Protein AF-A0A3P7I4M9-F1 (afdb_monomer_lite)

Sequence (86 aa):
MSTILGVTVLAFINSYMVLVFFKTIFLVLIIGVFHALVLLPIVLAITTPYIERFNACLERRSELKKAKTVASKGSVYAITLPVNVS

InterPro domains:
  IP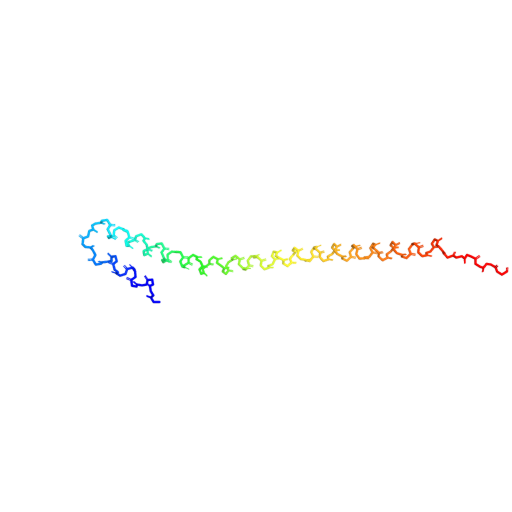R051697 Patched domain-containing protein [PTHR10796] (1-55)

pLDDT: mean 77.63, std 10.01, range [53.22, 91.31]

Radius of gyration: 31.9 Å; chains: 1; bounding box: 89×21×61 Å

Structure (mmCIF, N/CA/C/O backbone):
data_AF-A0A3P7I4M9-F1
#
_entry.id   AF-A0A3P7I4M9-F1
#
loop_
_atom_site.group_PDB
_atom_site.id
_atom_site.type_symbol
_atom_site.label_atom_id
_atom_site.label_alt_id
_atom_site.label_comp_id
_atom_site.label_asym_id
_atom_site.label_entity_id
_atom_site.label_seq_id
_atom_site.pdbx_PDB_ins_code
_atom_site.Cartn_x
_atom_site.Cartn_y
_atom_site.Cartn_z
_atom_site.occupancy
_atom_site.B_iso_or_equiv
_atom_site.auth_seq_id
_atom_site.auth_comp_id
_atom_site.auth_asym_id
_atom_site.auth_atom_id
_atom_site.pdbx_PDB_model_num
ATOM 1 N N . MET A 1 1 ? -8.793 -13.272 13.762 1.00 60.66 1 MET A N 1
ATOM 2 C CA . MET A 1 1 ? -10.032 -13.269 14.573 1.00 60.66 1 MET A CA 1
ATOM 3 C C . MET A 1 1 ? -9.922 -12.468 15.878 1.00 60.66 1 MET A C 1
ATOM 5 O O . MET A 1 1 ? -10.945 -11.981 16.335 1.00 60.66 1 MET A O 1
ATOM 9 N N . SER A 1 2 ? -8.732 -12.235 16.454 1.00 61.00 2 SER A N 1
ATOM 10 C CA . SER A 1 2 ? -8.595 -11.500 17.733 1.00 61.00 2 SER A CA 1
ATOM 11 C C . SER A 1 2 ? -8.967 -10.007 17.704 1.00 61.00 2 SER A C 1
ATOM 13 O O . SER A 1 2 ? -9.386 -9.469 18.720 1.00 61.00 2 SER A O 1
ATOM 15 N N . THR A 1 3 ? -8.877 -9.326 16.558 1.00 74.00 3 THR A N 1
ATOM 16 C CA . THR A 1 3 ? -9.276 -7.910 16.425 1.00 74.00 3 THR A CA 1
ATOM 17 C C . THR A 1 3 ? -10.790 -7.716 16.391 1.00 74.00 3 THR A C 1
ATOM 19 O O . THR A 1 3 ? -11.283 -6.726 16.923 1.00 74.00 3 THR A O 1
ATOM 22 N N . ILE A 1 4 ? -11.535 -8.678 15.832 1.00 69.56 4 ILE A N 1
ATOM 23 C CA . ILE A 1 4 ? -13.003 -8.633 15.816 1.00 69.56 4 ILE A CA 1
ATOM 24 C C . ILE A 1 4 ? -13.541 -8.709 17.251 1.00 69.56 4 ILE A C 1
ATOM 26 O O . ILE A 1 4 ? -14.382 -7.901 17.616 1.00 69.56 4 ILE A O 1
ATOM 30 N N . LEU A 1 5 ? -12.962 -9.579 18.094 1.00 68.06 5 LEU A N 1
ATOM 31 C CA . LEU A 1 5 ? -13.320 -9.704 19.511 1.00 68.06 5 LEU A CA 1
ATOM 32 C C . LEU A 1 5 ? -13.021 -8.422 20.301 1.00 68.06 5 LEU A C 1
ATOM 34 O O . LEU A 1 5 ? -13.852 -8.007 21.100 1.00 68.06 5 LEU A O 1
ATOM 38 N N . GLY A 1 6 ? -11.891 -7.752 20.045 1.00 70.56 6 GLY A N 1
ATOM 39 C CA . GLY A 1 6 ? -11.583 -6.457 20.667 1.00 70.56 6 GLY A CA 1
ATOM 40 C C . GLY A 1 6 ? -12.583 -5.354 20.295 1.00 70.56 6 GLY A C 1
ATOM 41 O O . GLY A 1 6 ? -12.993 -4.575 21.151 1.00 70.56 6 GLY A O 1
ATOM 42 N N . VAL A 1 7 ? -13.039 -5.328 19.039 1.00 69.94 7 VAL A N 1
ATOM 43 C CA . VAL A 1 7 ? -14.064 -4.386 18.554 1.00 69.94 7 VAL A CA 1
ATOM 44 C C . VAL A 1 7 ? -15.453 -4.716 19.125 1.00 69.94 7 VAL A C 1
ATOM 46 O O . VAL A 1 7 ? -16.198 -3.804 19.483 1.00 69.94 7 VAL A O 1
ATOM 49 N N . THR A 1 8 ? -15.798 -5.999 19.280 1.00 65.94 8 THR A N 1
ATOM 50 C CA . THR A 1 8 ? -17.072 -6.428 19.885 1.00 65.94 8 THR A CA 1
ATOM 51 C C . THR A 1 8 ? -17.115 -6.180 21.398 1.00 65.94 8 THR A C 1
ATOM 53 O O . THR A 1 8 ? -18.157 -5.779 21.905 1.00 65.94 8 THR A O 1
ATOM 56 N N . VAL A 1 9 ? -16.003 -6.337 22.128 1.00 66.25 9 VAL A N 1
ATOM 57 C CA . VAL A 1 9 ? -15.927 -6.047 23.579 1.00 66.25 9 VAL A CA 1
ATOM 58 C C . VAL A 1 9 ? -16.222 -4.574 23.886 1.00 66.25 9 VAL A C 1
ATOM 60 O O . VAL A 1 9 ? -16.886 -4.281 24.879 1.00 66.25 9 VAL A O 1
ATOM 63 N N . LEU A 1 10 ? -15.818 -3.647 23.012 1.00 64.88 10 LEU A N 1
ATOM 64 C CA . LEU A 1 10 ? -16.212 -2.240 23.125 1.00 64.88 10 LEU A CA 1
ATOM 65 C C . LEU A 1 10 ? -17.722 -2.044 22.902 1.00 64.88 10 LEU A C 1
ATOM 67 O O . LEU A 1 10 ? -18.344 -1.246 23.592 1.00 64.88 10 LEU A O 1
ATOM 71 N N . ALA A 1 11 ? -18.352 -2.796 21.998 1.00 62.75 11 ALA A N 1
ATOM 72 C CA . ALA A 1 11 ? -19.782 -2.648 21.714 1.00 62.75 11 ALA A CA 1
ATOM 73 C C . ALA A 1 11 ? -20.704 -3.011 22.901 1.00 62.75 11 ALA A C 1
ATOM 75 O O . ALA A 1 11 ? -21.855 -2.579 22.924 1.00 62.75 11 ALA A O 1
ATOM 76 N N . PHE A 1 12 ? -20.217 -3.762 23.896 1.00 64.81 12 PHE A N 1
ATOM 77 C CA . PHE A 1 12 ? -21.008 -4.191 25.059 1.00 64.81 12 PHE A CA 1
ATOM 78 C C . PHE A 1 12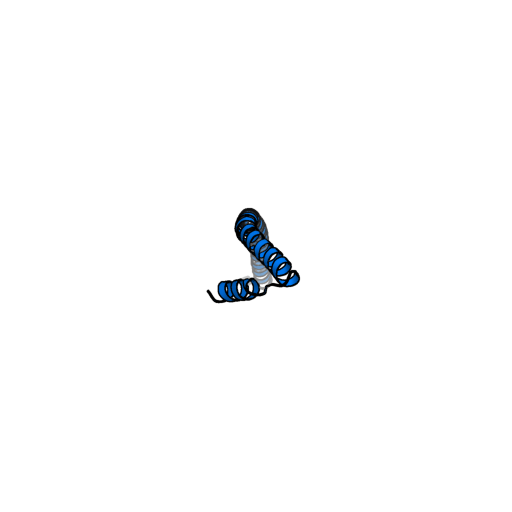 ? -21.088 -3.169 26.205 1.00 64.81 12 PHE A C 1
ATOM 80 O O . PHE A 1 12 ? -21.800 -3.403 27.184 1.00 64.81 12 PHE A O 1
ATOM 87 N N . ILE A 1 13 ? -20.400 -2.027 26.114 1.00 66.38 13 ILE A N 1
ATOM 88 C CA . ILE A 1 13 ? -20.450 -0.995 27.155 1.00 66.38 13 ILE A CA 1
ATOM 89 C C . ILE A 1 13 ? -21.524 0.044 26.791 1.00 66.38 13 ILE A C 1
ATOM 91 O O . ILE A 1 13 ? -21.375 0.786 25.823 1.00 66.38 13 ILE A O 1
ATOM 95 N N . ASN A 1 14 ? -22.590 0.132 27.599 1.00 61.59 14 ASN A N 1
ATOM 96 C CA . ASN A 1 14 ? -23.691 1.110 27.495 1.00 61.59 14 ASN A CA 1
ATOM 97 C C . ASN A 1 14 ? -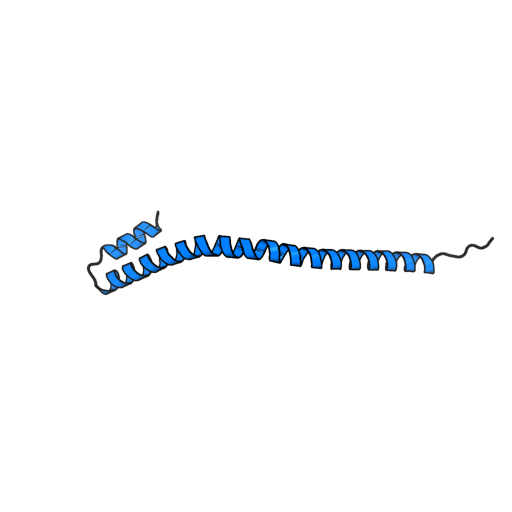23.242 2.541 27.858 1.00 61.59 14 ASN A C 1
ATOM 99 O O . ASN A 1 14 ? -23.778 3.168 28.769 1.00 61.59 14 ASN A O 1
ATOM 103 N N . SER A 1 15 ? -22.212 3.059 27.196 1.00 70.69 15 SER A N 1
ATOM 104 C CA . SER A 1 15 ? -21.698 4.404 27.437 1.00 70.69 15 SER A CA 1
ATOM 105 C C . SER A 1 15 ? -21.504 5.137 26.119 1.00 70.69 15 SER A C 1
ATOM 107 O O . SER A 1 15 ? -20.912 4.617 25.172 1.00 70.69 15 SER A O 1
ATOM 109 N N . TYR A 1 16 ? -21.994 6.377 26.070 1.00 75.06 16 TYR A N 1
ATOM 110 C CA . TYR A 1 16 ? -21.932 7.257 24.902 1.00 75.06 16 TYR A CA 1
ATOM 111 C C . TYR A 1 16 ? -20.509 7.399 24.342 1.00 75.06 16 TYR A C 1
ATOM 113 O O . TYR A 1 16 ? -20.313 7.365 23.127 1.00 75.06 16 TYR A O 1
ATOM 121 N N . MET A 1 17 ? -19.500 7.469 25.218 1.00 75.88 17 MET A N 1
ATOM 122 C CA . MET A 1 17 ? -18.097 7.536 24.797 1.00 75.88 17 MET A CA 1
ATOM 123 C C . MET A 1 17 ? -17.667 6.303 23.999 1.00 75.88 17 MET A C 1
ATOM 125 O O . MET A 1 17 ? -16.931 6.423 23.024 1.00 75.88 17 MET A O 1
ATOM 129 N N . VAL A 1 18 ? -18.158 5.123 24.372 1.00 71.94 18 VAL A N 1
ATOM 130 C CA . VAL A 1 18 ? -17.768 3.864 23.735 1.00 71.94 18 VAL A CA 1
ATOM 131 C C . VAL A 1 18 ? -18.478 3.679 22.395 1.00 71.94 18 VAL A C 1
ATOM 133 O O . VAL A 1 18 ? -17.866 3.202 21.443 1.00 71.94 18 VAL A O 1
ATOM 136 N N . LEU A 1 19 ? -19.717 4.161 22.259 1.00 74.12 19 LEU A N 1
ATOM 137 C CA . LEU A 1 19 ? -20.419 4.198 20.972 1.00 74.12 19 LEU A CA 1
ATOM 138 C C . LEU A 1 19 ? -19.721 5.110 19.956 1.00 74.12 19 LEU A C 1
ATOM 140 O O . LEU A 1 19 ? -19.588 4.737 18.790 1.00 74.12 19 LEU A O 1
ATOM 144 N N . VAL A 1 20 ? -19.252 6.289 20.377 1.00 80.94 20 VAL A N 1
ATOM 145 C CA . VAL A 1 20 ? -18.489 7.192 19.499 1.00 80.94 20 VAL A CA 1
ATOM 146 C C . VAL A 1 20 ? -17.154 6.560 19.109 1.00 80.94 20 VAL A C 1
ATOM 148 O O . VAL A 1 20 ? -16.797 6.581 17.935 1.00 80.94 20 VAL A O 1
ATOM 151 N N . PHE A 1 21 ? -16.460 5.924 20.052 1.00 75.25 21 PHE A N 1
ATOM 152 C CA . PHE A 1 21 ? -15.192 5.241 19.793 1.00 75.25 21 PHE A CA 1
ATOM 153 C C . PHE A 1 21 ? -15.349 4.031 18.857 1.00 75.25 21 PHE A C 1
ATOM 155 O O . PHE A 1 21 ? -14.535 3.804 17.965 1.00 75.25 21 PHE A O 1
ATOM 162 N N . PHE A 1 22 ? -16.438 3.277 19.002 1.00 75.38 22 PHE A N 1
ATOM 163 C CA . PHE A 1 22 ? -16.778 2.192 18.088 1.00 75.38 22 PHE A CA 1
ATOM 164 C C . PHE A 1 22 ? -17.077 2.724 16.682 1.00 75.38 22 PHE A C 1
ATOM 166 O O . PHE A 1 22 ? -16.558 2.191 15.701 1.00 75.38 22 PHE A O 1
ATOM 173 N N . LYS A 1 23 ? -17.858 3.809 16.569 1.00 80.19 23 LYS A N 1
ATOM 174 C CA . LYS A 1 23 ? -18.150 4.452 15.278 1.00 80.19 23 LYS A CA 1
ATOM 175 C C . LYS A 1 23 ? -16.874 4.942 14.598 1.00 80.19 23 LYS A C 1
ATOM 177 O O . LYS A 1 23 ? -16.735 4.728 13.398 1.00 80.19 23 LYS A O 1
ATOM 182 N N . THR A 1 24 ? -15.943 5.557 15.328 1.00 84.69 24 THR A N 1
ATOM 183 C CA . THR A 1 24 ? -14.690 6.051 14.740 1.00 84.69 24 THR A CA 1
ATOM 184 C C . THR A 1 24 ? -13.773 4.914 14.320 1.00 84.69 24 THR A C 1
ATOM 186 O O . THR A 1 24 ? -13.302 4.943 13.188 1.00 84.69 24 THR A O 1
ATOM 189 N N . ILE A 1 25 ? -13.568 3.894 15.162 1.00 84.25 25 ILE A N 1
ATOM 190 C CA . ILE A 1 25 ? -12.730 2.739 14.814 1.00 84.25 25 ILE A CA 1
ATOM 191 C C . ILE A 1 25 ? -13.312 1.990 13.623 1.00 84.25 25 ILE A C 1
ATOM 193 O O . ILE A 1 25 ? -12.574 1.697 12.690 1.00 84.25 25 ILE A O 1
ATOM 197 N N . PHE A 1 26 ? -14.616 1.715 13.612 1.00 81.88 26 PHE A N 1
ATOM 198 C CA . PHE A 1 26 ? -15.256 1.026 12.494 1.00 81.88 26 PHE A CA 1
ATOM 199 C C . PHE A 1 26 ? -15.078 1.803 11.183 1.00 81.88 26 PHE A C 1
ATOM 201 O O . PHE A 1 26 ? -14.669 1.234 10.174 1.00 81.88 26 PHE A O 1
ATOM 208 N N . LEU A 1 27 ? -15.309 3.117 11.206 1.00 86.69 27 LEU A N 1
ATOM 209 C CA . LEU A 1 27 ? -15.201 3.966 10.020 1.00 86.69 27 LEU A CA 1
ATOM 210 C C . LEU A 1 27 ? -13.741 4.094 9.551 1.00 86.69 27 LEU A C 1
ATOM 212 O O . LEU A 1 27 ? -13.471 3.952 8.360 1.00 86.69 27 LEU A O 1
ATOM 216 N N . VAL A 1 28 ? -12.791 4.255 10.479 1.00 90.31 28 VAL A N 1
ATOM 217 C CA . VAL A 1 28 ? -11.344 4.235 10.199 1.00 90.31 28 VAL A CA 1
ATOM 218 C C . VAL A 1 28 ? -10.900 2.905 9.606 1.00 90.31 28 VAL A C 1
ATOM 220 O O . VAL A 1 28 ? -10.087 2.905 8.689 1.00 90.31 28 VAL A O 1
ATOM 223 N N . LEU A 1 29 ? -11.417 1.778 10.092 1.00 88.88 29 LEU A N 1
ATOM 224 C CA . LEU A 1 29 ? -11.011 0.455 9.621 1.00 88.88 29 LEU A CA 1
ATOM 225 C C . LEU A 1 29 ? -11.547 0.204 8.208 1.00 88.88 29 LEU A C 1
ATOM 227 O O . LEU A 1 29 ? -10.793 -0.229 7.342 1.00 88.88 29 LEU A O 1
ATOM 231 N N . ILE A 1 30 ? -12.808 0.555 7.938 1.00 89.00 30 ILE A N 1
ATOM 232 C CA . ILE A 1 30 ? -13.404 0.428 6.600 1.00 89.00 30 ILE A CA 1
ATOM 233 C C . ILE A 1 30 ? -12.713 1.356 5.597 1.00 89.00 30 ILE A C 1
ATOM 235 O O . ILE A 1 30 ? -12.265 0.889 4.550 1.00 89.00 30 ILE A O 1
ATOM 239 N N . ILE A 1 31 ? -12.575 2.646 5.915 1.00 90.88 31 ILE A N 1
ATOM 240 C CA . ILE A 1 31 ? -11.904 3.607 5.028 1.00 90.88 31 ILE A CA 1
ATOM 241 C C . ILE A 1 31 ? -10.423 3.266 4.881 1.00 90.88 31 ILE A C 1
ATOM 243 O O . ILE A 1 31 ? -9.902 3.329 3.776 1.00 90.88 31 ILE A O 1
ATOM 247 N N . GLY A 1 32 ? -9.747 2.866 5.956 1.00 91.31 32 GLY A N 1
ATOM 248 C CA . GLY A 1 32 ? -8.333 2.504 5.939 1.00 91.31 32 GLY A CA 1
ATOM 249 C C . GLY A 1 32 ? -8.057 1.273 5.083 1.00 91.31 32 GLY A C 1
ATOM 250 O O . GLY A 1 32 ? -7.135 1.295 4.274 1.00 91.31 32 GLY A O 1
ATOM 251 N N . VAL A 1 33 ? -8.883 0.228 5.190 1.00 89.94 33 VAL A N 1
ATOM 252 C CA . VAL A 1 33 ? -8.759 -0.971 4.347 1.00 89.94 33 VAL A CA 1
ATOM 253 C C . VAL A 1 33 ? -9.125 -0.657 2.900 1.00 89.94 33 VAL A C 1
ATOM 255 O O . VAL A 1 33 ? -8.387 -1.045 1.998 1.00 89.94 33 VAL A O 1
ATOM 258 N N . PHE A 1 34 ? -10.212 0.080 2.659 1.00 90.38 34 PHE A N 1
ATOM 259 C CA . PHE A 1 34 ? -10.598 0.480 1.306 1.00 90.38 34 PHE A CA 1
ATOM 260 C C . PHE A 1 34 ? -9.508 1.331 0.644 1.00 90.38 34 PHE A C 1
ATOM 262 O O . PHE A 1 34 ? -9.089 1.054 -0.477 1.00 90.38 34 PHE A O 1
ATOM 269 N N . HIS A 1 35 ? -8.982 2.319 1.364 1.00 89.56 35 HIS A N 1
ATOM 270 C CA . HIS A 1 35 ? -7.897 3.167 0.895 1.00 89.56 35 HIS A CA 1
ATOM 271 C C . HIS A 1 35 ? -6.608 2.373 0.677 1.00 89.56 35 HIS A C 1
ATOM 273 O O . HIS A 1 35 ? -5.976 2.549 -0.355 1.00 89.56 35 HIS A O 1
ATOM 279 N N . ALA A 1 36 ? -6.237 1.459 1.575 1.00 89.25 36 ALA A N 1
ATOM 280 C CA . ALA A 1 36 ? -5.055 0.619 1.400 1.00 89.25 36 ALA A CA 1
ATOM 281 C C . ALA A 1 36 ? -5.178 -0.301 0.175 1.00 89.25 36 ALA A C 1
ATOM 283 O O . ALA A 1 36 ? -4.237 -0.403 -0.607 1.00 89.25 36 ALA A O 1
ATOM 284 N N . LEU A 1 37 ? -6.338 -0.929 -0.034 1.00 89.38 37 LEU A N 1
ATOM 285 C CA . LEU A 1 37 ? -6.565 -1.832 -1.164 1.00 89.38 37 LEU A CA 1
ATOM 286 C C . LEU A 1 37 ? -6.692 -1.106 -2.507 1.00 89.38 37 LEU A C 1
ATOM 288 O O . LEU A 1 37 ? -6.368 -1.700 -3.528 1.00 89.38 37 LEU A O 1
ATOM 292 N N . VAL A 1 38 ? -7.144 0.152 -2.525 1.00 89.81 38 VAL A N 1
ATOM 293 C CA . VAL A 1 38 ? -7.275 0.956 -3.754 1.00 89.81 38 VAL A CA 1
ATOM 294 C C . VAL A 1 38 ? -6.000 1.745 -4.054 1.00 89.81 38 VAL A C 1
ATOM 296 O O . VAL A 1 38 ? -5.566 1.808 -5.202 1.00 89.81 38 VAL A O 1
ATOM 299 N N . LEU A 1 39 ? -5.356 2.326 -3.042 1.00 88.06 39 LEU A N 1
ATOM 300 C CA . LEU A 1 39 ? -4.173 3.163 -3.233 1.00 88.06 39 LEU A CA 1
ATOM 301 C C . LEU A 1 39 ? -2.928 2.327 -3.538 1.00 88.06 39 LEU A C 1
ATOM 303 O O . LEU A 1 39 ? -2.121 2.741 -4.364 1.00 88.06 39 LEU A O 1
ATOM 307 N N . LEU A 1 40 ? -2.791 1.133 -2.955 1.00 85.81 40 LEU A N 1
ATOM 308 C CA . LEU A 1 40 ? -1.675 0.230 -3.246 1.00 85.81 40 LEU A CA 1
ATOM 309 C C . LEU A 1 40 ? -1.560 -0.141 -4.744 1.00 85.81 40 LEU A C 1
ATOM 311 O O . LEU A 1 40 ? -0.478 0.058 -5.296 1.00 85.81 40 LEU A O 1
ATOM 315 N N . PRO A 1 41 ? -2.610 -0.617 -5.449 1.00 85.31 41 PRO A N 1
ATOM 316 C CA . PRO A 1 41 ? -2.517 -0.935 -6.876 1.00 85.31 41 PRO A CA 1
ATOM 317 C C . PRO A 1 41 ? -2.305 0.304 -7.749 1.00 85.31 41 PRO A C 1
ATOM 319 O O . PRO A 1 41 ? -1.603 0.219 -8.751 1.00 85.31 41 PRO A O 1
ATOM 322 N N . ILE A 1 42 ? -2.849 1.460 -7.362 1.00 88.81 42 ILE A N 1
ATOM 323 C CA . ILE A 1 42 ? -2.651 2.726 -8.085 1.00 88.81 42 ILE A CA 1
ATOM 324 C C . ILE A 1 42 ? -1.204 3.200 -7.962 1.00 88.81 42 ILE A C 1
ATOM 326 O O . ILE A 1 42 ? -0.577 3.559 -8.960 1.00 88.81 42 ILE A O 1
ATOM 330 N N . VAL A 1 43 ? -0.645 3.153 -6.753 1.00 90.25 43 VAL A N 1
ATOM 331 C CA . VAL A 1 43 ? 0.758 3.497 -6.523 1.00 90.25 43 VAL A CA 1
ATOM 332 C C . VAL A 1 43 ? 1.664 2.515 -7.249 1.00 90.25 43 VAL A C 1
ATOM 334 O O . VAL A 1 43 ? 2.582 2.972 -7.924 1.00 90.25 43 VAL A O 1
ATOM 337 N N . LEU A 1 44 ? 1.401 1.205 -7.199 1.00 85.75 44 LEU A N 1
ATOM 338 C CA . LEU A 1 44 ? 2.176 0.221 -7.963 1.00 85.75 44 LEU A CA 1
ATOM 339 C C . LEU A 1 44 ? 2.107 0.488 -9.472 1.00 85.75 44 LEU A C 1
ATOM 341 O O . LEU A 1 44 ? 3.152 0.539 -10.113 1.00 85.75 44 LEU A O 1
ATOM 345 N N . ALA A 1 45 ? 0.920 0.744 -10.028 1.00 88.06 45 ALA A N 1
ATOM 346 C CA . ALA A 1 45 ? 0.744 1.006 -11.457 1.00 88.06 45 ALA A CA 1
ATOM 347 C C . ALA A 1 45 ? 1.508 2.246 -11.950 1.00 88.06 45 ALA A C 1
ATOM 349 O O . ALA A 1 45 ? 2.020 2.244 -13.066 1.00 88.06 45 ALA A O 1
ATOM 350 N N . ILE A 1 46 ? 1.614 3.295 -11.129 1.00 88.62 46 ILE A N 1
ATOM 351 C CA . ILE A 1 46 ? 2.399 4.497 -11.456 1.00 88.62 46 ILE A CA 1
ATOM 352 C C . ILE A 1 46 ? 3.895 4.247 -11.226 1.00 88.62 46 ILE A C 1
ATOM 354 O O . ILE A 1 46 ? 4.742 4.720 -11.983 1.00 88.62 46 ILE A O 1
ATOM 358 N N . THR A 1 47 ? 4.226 3.483 -10.188 1.00 90.19 47 THR A N 1
ATOM 359 C CA . THR A 1 47 ? 5.605 3.237 -9.763 1.00 90.19 47 THR A CA 1
ATOM 360 C C . THR A 1 47 ? 6.332 2.297 -10.727 1.00 90.19 47 THR A C 1
ATOM 362 O O . THR A 1 47 ? 7.502 2.533 -11.006 1.00 90.19 47 THR A O 1
ATOM 365 N N . THR A 1 48 ? 5.659 1.308 -11.327 1.00 87.44 48 THR A N 1
ATOM 366 C CA . THR A 1 48 ? 6.248 0.388 -12.321 1.00 87.44 48 THR A CA 1
ATOM 367 C C . THR A 1 48 ? 6.903 1.103 -13.518 1.00 87.44 48 THR A C 1
ATOM 369 O O . THR A 1 48 ? 8.115 0.952 -13.690 1.00 87.44 48 THR A O 1
ATOM 372 N N . PRO A 1 49 ? 6.198 1.929 -14.321 1.00 86.81 49 PRO A N 1
ATOM 373 C CA . PRO A 1 49 ? 6.821 2.628 -15.447 1.00 86.81 49 PRO A CA 1
ATOM 374 C C . PRO A 1 49 ? 7.824 3.695 -14.989 1.00 86.81 49 PRO A C 1
ATOM 376 O O . PRO A 1 49 ? 8.769 4.011 -15.715 1.00 86.81 49 PRO A O 1
ATOM 379 N N . TYR A 1 50 ? 7.639 4.261 -13.792 1.00 84.06 50 TYR A N 1
ATOM 380 C CA . TYR A 1 50 ? 8.560 5.252 -13.238 1.00 84.06 50 TYR A CA 1
ATOM 381 C C . TYR A 1 50 ? 9.908 4.621 -12.862 1.00 84.06 50 TYR A C 1
ATOM 383 O O . TYR A 1 50 ? 10.962 5.148 -13.224 1.00 84.06 50 TYR A O 1
ATOM 391 N N . ILE A 1 51 ? 9.877 3.456 -12.206 1.00 85.50 51 ILE A N 1
ATOM 392 C CA . ILE A 1 51 ? 11.064 2.662 -11.873 1.00 85.50 51 ILE A CA 1
ATOM 393 C C . ILE A 1 51 ? 11.762 2.188 -13.146 1.00 85.50 51 ILE A C 1
ATOM 395 O O . ILE A 1 51 ? 12.982 2.290 -13.229 1.00 85.50 51 ILE A O 1
ATOM 399 N N 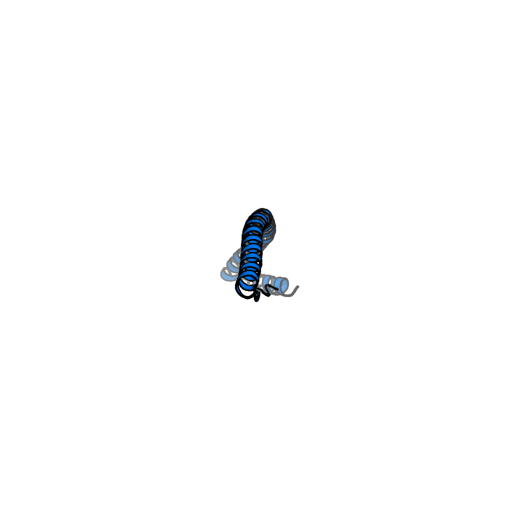. GLU A 1 52 ? 11.024 1.706 -14.148 1.00 87.56 52 GLU A N 1
ATOM 400 C CA . GLU A 1 52 ? 11.625 1.198 -15.386 1.00 87.56 52 GLU A CA 1
ATOM 401 C C . GLU A 1 52 ? 12.386 2.291 -16.148 1.00 87.56 52 GLU A C 1
ATOM 403 O O . GLU A 1 52 ? 13.531 2.093 -16.560 1.00 87.56 52 GLU A O 1
ATOM 408 N N . ARG A 1 53 ? 11.818 3.499 -16.238 1.00 83.81 53 ARG A N 1
ATOM 409 C CA . ARG A 1 53 ? 12.508 4.662 -16.822 1.00 83.81 53 ARG A CA 1
ATOM 410 C C . ARG A 1 53 ? 13.744 5.075 -16.027 1.00 83.81 53 ARG A C 1
ATOM 412 O O . ARG A 1 53 ? 14.762 5.447 -16.616 1.00 83.81 53 ARG A O 1
ATOM 419 N N . PHE A 1 54 ? 13.663 5.023 -14.701 1.00 83.31 54 PHE A N 1
ATOM 420 C CA . PHE A 1 54 ? 14.789 5.342 -13.830 1.00 83.31 54 PHE A CA 1
ATOM 421 C C . PHE A 1 54 ? 15.924 4.318 -13.978 1.00 83.31 54 PHE A C 1
ATOM 423 O O . PHE A 1 54 ? 17.080 4.705 -14.173 1.00 83.31 54 PHE A O 1
ATOM 430 N N . ASN A 1 55 ? 15.585 3.026 -13.985 1.00 84.88 55 ASN A N 1
ATOM 431 C CA . ASN A 1 55 ? 16.530 1.931 -14.184 1.00 84.88 55 ASN A CA 1
ATOM 432 C C . ASN A 1 55 ? 17.185 1.989 -15.567 1.00 84.88 55 ASN A C 1
ATOM 434 O O . ASN A 1 55 ? 18.406 1.897 -15.644 1.00 84.88 55 ASN A O 1
ATOM 438 N N . ALA A 1 56 ? 16.435 2.264 -16.639 1.00 86.56 56 ALA A N 1
ATOM 439 C CA . ALA A 1 56 ? 17.002 2.401 -17.985 1.00 86.56 56 ALA A CA 1
ATOM 440 C C . ALA A 1 56 ? 18.050 3.533 -18.085 1.00 86.56 56 ALA A C 1
ATOM 442 O O . ALA A 1 56 ? 19.063 3.419 -18.782 1.00 86.56 56 ALA A O 1
ATOM 443 N N . CYS A 1 57 ? 17.838 4.643 -17.369 1.00 80.00 57 CYS A N 1
ATOM 444 C CA . CYS A 1 57 ? 18.800 5.747 -17.322 1.00 80.00 57 CYS A CA 1
ATOM 445 C C . CYS A 1 57 ? 20.054 5.385 -16.505 1.00 80.00 57 CYS A C 1
ATOM 447 O O . CYS A 1 57 ? 21.179 5.750 -16.867 1.00 80.00 57 CYS A O 1
ATOM 449 N N . LEU A 1 58 ? 19.869 4.629 -15.422 1.00 85.69 58 LEU A N 1
ATOM 450 C CA . LEU A 1 58 ? 20.953 4.080 -14.608 1.00 85.69 58 LEU A CA 1
ATOM 451 C C . LEU A 1 58 ? 21.810 3.085 -15.389 1.00 85.69 58 LEU A C 1
ATOM 453 O O . LEU A 1 58 ? 23.037 3.170 -15.334 1.00 85.69 58 LEU A O 1
ATOM 457 N N . GLU A 1 59 ? 21.183 2.211 -16.167 1.00 87.25 59 GLU A N 1
ATOM 458 C CA . GLU A 1 59 ? 21.872 1.207 -16.975 1.00 87.25 59 GLU A CA 1
ATOM 459 C C . GLU A 1 59 ? 22.716 1.865 -18.080 1.00 87.25 59 GLU A C 1
ATOM 461 O O . GLU A 1 59 ? 23.885 1.528 -18.278 1.00 87.25 59 GLU A O 1
ATOM 466 N N . ARG A 1 60 ? 22.207 2.935 -18.716 1.00 81.31 60 ARG A N 1
ATOM 467 C CA . ARG A 1 60 ? 23.032 3.765 -19.617 1.00 81.31 60 ARG A CA 1
ATOM 468 C C . ARG A 1 60 ? 24.257 4.346 -18.914 1.00 81.31 60 ARG A C 1
ATOM 470 O O . ARG A 1 60 ? 25.338 4.403 -19.500 1.00 81.31 60 ARG A O 1
ATOM 477 N N . ARG A 1 61 ? 24.117 4.804 -17.667 1.00 80.62 61 ARG A N 1
ATOM 478 C CA . ARG A 1 61 ? 25.240 5.360 -16.892 1.00 80.62 61 ARG A CA 1
ATOM 479 C C . ARG A 1 61 ? 26.263 4.283 -16.519 1.00 80.62 61 ARG A C 1
ATOM 481 O O . ARG A 1 61 ? 27.459 4.595 -16.519 1.00 80.62 61 ARG A O 1
ATOM 488 N N . SER A 1 62 ? 25.838 3.057 -16.206 1.00 83.12 62 SER A N 1
ATOM 489 C CA . SER A 1 62 ? 26.754 1.952 -15.888 1.00 83.12 62 SER A CA 1
ATOM 490 C C . SER A 1 62 ? 27.524 1.476 -17.114 1.00 83.12 62 SER A C 1
ATOM 492 O O . SER A 1 62 ? 28.738 1.300 -17.013 1.00 83.12 62 SER A O 1
ATOM 494 N N . GLU A 1 63 ? 26.875 1.372 -18.276 1.00 81.50 63 GLU A N 1
ATOM 495 C CA . GLU A 1 63 ? 27.537 0.990 -19.531 1.00 81.50 63 GLU A CA 1
ATOM 496 C C . GLU A 1 63 ? 28.574 2.036 -19.965 1.00 81.50 63 GLU A C 1
ATOM 498 O O . GLU A 1 63 ? 29.701 1.691 -20.323 1.00 81.50 63 GLU A O 1
ATOM 503 N N . LEU A 1 64 ? 28.263 3.330 -19.821 1.00 80.50 64 LEU A N 1
ATOM 504 C CA . LEU A 1 64 ? 29.229 4.407 -20.064 1.00 80.50 64 LEU A CA 1
ATOM 505 C C . LEU A 1 64 ? 30.415 4.356 -19.089 1.00 80.50 64 LEU A C 1
ATOM 507 O O . LEU A 1 64 ? 31.559 4.549 -19.505 1.00 80.50 64 LEU A O 1
ATOM 511 N N . LYS A 1 65 ? 30.174 4.079 -17.798 1.00 80.31 65 LYS A N 1
ATOM 512 C CA . LYS A 1 65 ? 31.253 3.882 -16.812 1.00 80.31 65 LYS A CA 1
ATOM 513 C C . LYS A 1 65 ? 32.118 2.673 -17.174 1.00 80.31 65 LYS A C 1
ATOM 515 O O . LYS A 1 65 ? 33.340 2.802 -17.175 1.00 80.31 65 LYS A O 1
ATOM 520 N N . LYS A 1 66 ? 31.508 1.542 -17.538 1.00 81.12 66 LYS A N 1
ATOM 521 C CA . LYS A 1 66 ? 32.192 0.311 -17.958 1.00 81.12 66 LYS A CA 1
ATOM 522 C C . LYS A 1 66 ? 33.054 0.550 -19.198 1.00 81.12 66 LYS A C 1
ATOM 524 O O . LYS A 1 66 ? 34.238 0.221 -19.177 1.00 81.12 66 LYS A O 1
ATOM 529 N N . ALA A 1 67 ? 32.511 1.211 -20.221 1.00 77.75 67 ALA A N 1
ATOM 530 C CA . ALA A 1 67 ? 33.248 1.586 -21.426 1.00 77.75 67 ALA A CA 1
ATOM 531 C C . ALA A 1 67 ? 34.444 2.500 -21.110 1.00 77.75 67 ALA A C 1
ATOM 533 O O . ALA A 1 67 ? 35.545 2.271 -21.612 1.00 77.75 67 ALA A O 1
ATOM 534 N N . LYS A 1 68 ? 34.276 3.485 -20.214 1.00 76.62 68 LYS A N 1
ATOM 535 C CA . LYS A 1 68 ? 35.372 4.376 -19.796 1.00 76.62 68 LYS A CA 1
ATOM 536 C C . LYS A 1 68 ? 36.464 3.639 -19.016 1.00 76.62 68 LYS A C 1
ATOM 538 O O . LYS A 1 68 ? 37.642 3.912 -19.224 1.00 76.62 68 LYS A O 1
ATOM 543 N N . THR A 1 69 ? 36.100 2.700 -18.141 1.00 77.75 69 THR A N 1
ATOM 544 C CA . THR A 1 69 ? 37.069 1.885 -17.390 1.00 77.75 69 THR A CA 1
ATOM 545 C C . THR A 1 69 ? 37.839 0.938 -18.310 1.00 77.75 69 THR A C 1
ATOM 547 O O . THR A 1 69 ? 39.047 0.791 -18.144 1.00 77.75 69 THR A O 1
ATOM 550 N N . VAL A 1 70 ? 37.179 0.334 -19.302 1.00 74.19 70 VAL A N 1
ATOM 551 C CA . VAL A 1 70 ? 37.836 -0.531 -20.298 1.00 74.19 70 VAL A CA 1
ATOM 552 C C . VAL A 1 70 ? 38.769 0.280 -21.204 1.00 74.19 70 VAL A C 1
ATOM 554 O O . VAL A 1 70 ? 39.922 -0.108 -21.380 1.00 74.19 70 VAL A O 1
ATOM 557 N N . ALA A 1 71 ? 38.330 1.443 -21.695 1.00 73.88 71 ALA A N 1
ATOM 558 C CA . ALA A 1 71 ? 39.167 2.342 -22.495 1.00 73.88 71 ALA A CA 1
ATOM 559 C C . ALA A 1 71 ? 40.376 2.874 -21.702 1.00 73.88 71 ALA A C 1
ATOM 561 O O . ALA A 1 71 ? 41.494 2.921 -22.214 1.00 73.88 71 ALA A O 1
ATOM 562 N N . SER A 1 72 ? 40.174 3.215 -20.425 1.00 71.38 72 SER A N 1
ATOM 563 C CA . SER A 1 72 ? 41.255 3.647 -19.535 1.00 71.38 72 SER A CA 1
ATOM 564 C C . SER A 1 72 ? 42.261 2.529 -19.270 1.00 71.38 72 SER A C 1
ATOM 566 O O . SER A 1 72 ? 43.455 2.803 -19.245 1.00 71.38 72 SER A O 1
ATOM 568 N N . LYS A 1 73 ? 41.811 1.278 -19.099 1.00 74.75 73 LYS A N 1
ATOM 569 C CA . LYS A 1 73 ? 42.708 0.124 -18.954 1.00 74.75 73 LYS A CA 1
ATOM 570 C C . LYS A 1 73 ? 43.521 -0.109 -20.229 1.00 74.75 73 LYS A C 1
ATOM 572 O O . LYS A 1 73 ? 44.735 -0.221 -20.136 1.00 74.75 73 LYS A O 1
ATOM 577 N N . GLY A 1 74 ? 42.888 -0.108 -21.404 1.00 68.25 74 GLY A N 1
ATOM 578 C CA . GLY A 1 74 ? 43.577 -0.277 -22.693 1.00 68.25 74 GLY A C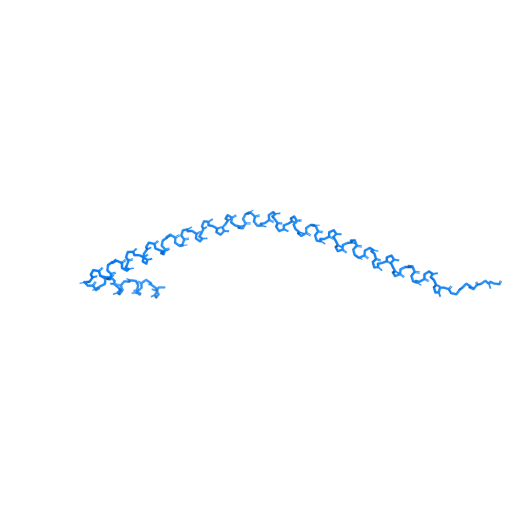A 1
ATOM 579 C C . GLY A 1 74 ? 44.660 0.777 -22.950 1.00 68.25 74 GLY A C 1
ATOM 580 O O . GLY A 1 74 ? 45.756 0.434 -23.384 1.00 68.25 74 GLY A O 1
ATOM 581 N N . SER A 1 75 ? 44.387 2.038 -22.603 1.00 69.81 75 SER A N 1
ATOM 582 C CA . SER A 1 75 ? 45.372 3.123 -22.702 1.00 69.81 75 SER A CA 1
ATOM 583 C C . SER A 1 75 ? 46.601 2.878 -21.814 1.00 69.81 75 SER A C 1
ATOM 585 O O . SER A 1 75 ? 47.725 3.032 -22.273 1.00 69.81 75 SER A O 1
ATOM 587 N N . VAL A 1 76 ? 46.419 2.392 -20.580 1.00 68.69 76 VAL A N 1
ATOM 588 C CA . VAL A 1 76 ? 47.541 2.078 -19.673 1.00 68.69 76 VAL A CA 1
ATOM 589 C C . VAL A 1 76 ? 48.464 1.002 -20.256 1.00 68.69 76 VAL A C 1
ATOM 591 O O . VAL A 1 76 ? 49.681 1.158 -20.208 1.00 68.69 76 VAL A O 1
ATOM 594 N N . TYR A 1 77 ? 47.914 -0.046 -20.877 1.00 66.50 77 TYR A N 1
ATOM 595 C CA . TYR A 1 77 ? 48.736 -1.077 -21.526 1.00 66.50 77 TYR A CA 1
ATOM 596 C C . TYR A 1 77 ? 49.475 -0.556 -22.764 1.00 66.50 77 TYR A C 1
ATOM 598 O O . TYR A 1 77 ? 50.606 -0.968 -23.008 1.00 66.50 77 TYR A O 1
ATOM 606 N N . ALA A 1 78 ? 48.878 0.377 -23.513 1.00 67.06 78 ALA A N 1
ATOM 607 C CA . ALA A 1 78 ? 49.529 0.995 -24.667 1.00 67.06 78 ALA A CA 1
ATOM 608 C C . ALA A 1 78 ? 50.751 1.851 -24.280 1.00 67.06 78 ALA A C 1
ATOM 610 O O . ALA A 1 78 ? 51.660 2.005 -25.089 1.00 67.06 78 ALA A O 1
ATOM 611 N N . ILE A 1 79 ? 50.800 2.381 -23.053 1.00 66.69 79 ILE A N 1
ATOM 612 C CA . ILE A 1 79 ? 51.897 3.245 -22.584 1.00 66.69 79 ILE A CA 1
ATOM 613 C C . ILE A 1 79 ? 53.072 2.423 -22.016 1.00 66.69 79 ILE A C 1
ATOM 615 O O . ILE A 1 79 ? 54.202 2.900 -21.990 1.00 66.69 79 ILE A O 1
ATOM 619 N N . THR A 1 80 ? 52.838 1.188 -21.558 1.00 70.56 80 THR A N 1
ATOM 620 C CA . THR A 1 80 ? 53.852 0.367 -20.855 1.00 70.56 80 THR A CA 1
ATOM 621 C C . THR A 1 80 ? 54.482 -0.728 -21.727 1.00 70.56 80 THR A C 1
ATOM 623 O O . THR A 1 80 ? 55.330 -1.479 -21.252 1.00 70.56 80 THR A O 1
ATOM 626 N N . LEU A 1 81 ? 54.112 -0.839 -23.004 1.00 67.31 81 LEU A N 1
ATOM 627 C CA . LEU A 1 81 ? 54.703 -1.834 -23.902 1.00 67.31 81 LEU A CA 1
ATOM 628 C C . LEU A 1 81 ? 56.165 -1.467 -24.235 1.00 67.31 81 LEU A C 1
ATOM 630 O O . LEU A 1 81 ? 56.396 -0.413 -24.832 1.00 67.31 81 LEU A O 1
ATOM 634 N N . PRO A 1 82 ? 57.163 -2.307 -23.883 1.00 59.66 82 PRO A N 1
ATOM 635 C CA . PRO A 1 82 ? 58.535 -2.078 -24.306 1.00 59.66 82 PRO A CA 1
ATOM 636 C C . PRO A 1 82 ? 58.600 -2.241 -25.825 1.00 59.66 82 PRO A C 1
ATOM 638 O O . PRO A 1 82 ? 58.307 -3.305 -26.371 1.00 59.66 82 PRO A O 1
ATOM 641 N N . VAL A 1 83 ? 58.964 -1.157 -26.508 1.00 64.00 83 VAL A N 1
ATOM 642 C CA . VAL A 1 83 ? 59.278 -1.141 -27.937 1.00 64.00 83 VAL A CA 1
ATOM 643 C C . VAL A 1 83 ? 60.534 -1.981 -28.175 1.00 64.00 83 VAL A C 1
ATOM 645 O O . VAL A 1 83 ? 61.651 -1.476 -28.170 1.00 64.00 83 VAL A O 1
ATOM 648 N N . ASN A 1 84 ? 60.366 -3.293 -28.341 1.00 57.81 84 ASN A N 1
ATOM 649 C CA . ASN A 1 84 ? 61.451 -4.169 -28.764 1.00 57.81 84 ASN A CA 1
ATOM 650 C C . ASN A 1 84 ? 61.641 -4.015 -30.279 1.00 57.81 84 ASN A C 1
ATOM 652 O O . ASN A 1 84 ? 61.071 -4.767 -31.069 1.00 57.81 84 ASN A O 1
ATOM 656 N N . VAL A 1 85 ? 62.409 -3.001 -30.667 1.00 56.19 85 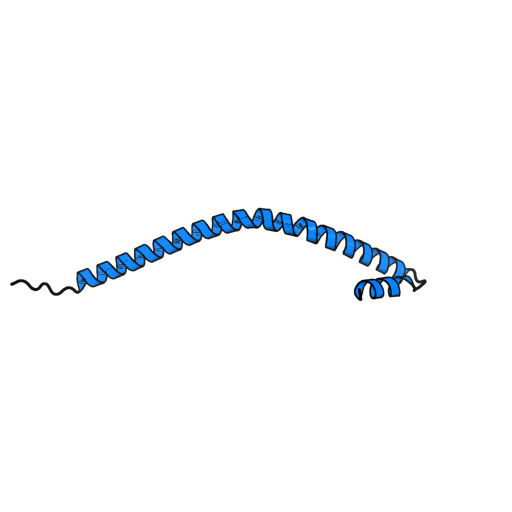VAL A N 1
ATOM 657 C CA . VAL A 1 85 ? 62.966 -2.866 -32.017 1.00 56.19 85 VAL A CA 1
ATOM 658 C C . VAL A 1 85 ? 64.173 -3.801 -32.150 1.00 56.19 85 VAL A C 1
ATOM 660 O O . VAL A 1 85 ? 65.062 -3.774 -31.300 1.00 56.19 85 VAL A O 1
ATOM 663 N N . SER A 1 86 ? 64.119 -4.664 -33.175 1.00 53.22 86 SER A N 1
ATOM 664 C CA . SER A 1 86 ? 65.199 -5.550 -33.644 1.00 53.22 86 SER A CA 1
ATOM 665 C C . SER A 1 86 ? 66.474 -4.807 -34.012 1.00 53.22 86 SER A C 1
ATOM 667 O O . SER A 1 86 ? 66.363 -3.663 -34.504 1.00 53.22 86 SER A O 1
#

Organism: Strongylus vulgaris (NCBI:txid40348)

Secondary structure (DSSP, 8-state):
-HHHHHHHHHHT---HHHHHHHHHHHHHHHHHHHHHHHHHHHHHHHHHHHHHHHHHHHHHHHHHHHHHHHHHHHHHHHHH------

Foldseek 3Di:
DVVVVVLVVLVPDPDPVSVVVSVVVVVCVVCVVVCCVVVVVVCVVVVVVVVVVVVVVVVVVVVVVVVVVVVVVVVVVVVPDPPPDD